Protein AF-A0A1F4UKZ5-F1 (afdb_monomer_lite)

Secondary structure (DSSP, 8-state):
-HHHHHHHHT--HHHHHHHSTT-----HHHHHHHHHHHHHHHGGG---HHHHHT-GGGTT---HHHHHHHHHHHHHHHHHHHTT-HHHHHHHHHHHHHHHHHHHHT-SSHHHHHHHHHHTTSS-HHHHHHHHHHHHHHGGGSHHHHHHHT----HHHHHHHHHHHHHHHHHHH-

Sequence (174 aa):
MTTHLIKVHGMSKRDYLMKYPGEKVESDSFIKKQSMRMKKQYSRTDFNYRSIAGSRTFDFIENKDLRILLQRDYKSAKICLKSTLWKPAIILYGSIIEAILREKTQTKDFISAIEKAYKNRLISETEYHKIYLIKDFRNLVHIHKELQENIEINDSWAKTLYDICESIIRKFRG

Radius of gyration: 23.67 Å; chains: 1; bounding box: 36×33×73 Å

Foldseek 3Di:
DLVVCCVVVVDDPVRSCVVPPPDDDDDPVNVVVVVVVVVVVVVVPPVVLVVLLPDLLPVLQPDPVLSSVLSVLLVVLVVCLVVFVQLSNLLSLLVSVQSLLCSVQVDDDSLVSLVSCVVVVVDDPVLSVLNVVSVLSNVVVDVVSCVVVVDDRGSVSSVSSVVSSSVSSVSSSD

Structure (mmCIF, N/CA/C/O backbone):
data_AF-A0A1F4UKZ5-F1
#
_entry.id   AF-A0A1F4UKZ5-F1
#
loop_
_atom_site.group_PDB
_atom_site.id
_atom_site.type_symbol
_atom_site.label_atom_id
_atom_site.label_alt_id
_atom_site.label_comp_id
_atom_site.label_asym_id
_atom_site.label_entity_id
_atom_site.label_seq_id
_atom_site.pdbx_PDB_ins_code
_atom_site.Cartn_x
_atom_site.Cartn_y
_atom_site.Cartn_z
_atom_site.occupancy
_atom_site.B_iso_or_equiv
_atom_site.auth_seq_id
_atom_site.auth_comp_id
_atom_site.auth_asym_id
_atom_site.auth_atom_id
_atom_site.pdbx_PDB_model_num
ATOM 1 N N . MET A 1 1 ? 5.127 8.522 -37.325 1.00 48.31 1 MET A N 1
ATOM 2 C CA . MET A 1 1 ? 4.737 9.930 -37.597 1.00 48.31 1 MET A CA 1
ATOM 3 C C . MET A 1 1 ? 4.321 10.174 -39.053 1.00 48.31 1 MET A C 1
ATOM 5 O O . MET A 1 1 ? 3.626 11.143 -39.321 1.00 48.31 1 MET A O 1
ATOM 9 N N . THR A 1 2 ? 4.645 9.265 -39.975 1.00 50.75 2 THR A N 1
ATOM 10 C CA . THR A 1 2 ? 4.418 9.349 -41.431 1.00 50.75 2 THR A CA 1
ATOM 11 C C . THR A 1 2 ? 2.935 9.378 -41.850 1.00 50.75 2 THR A C 1
ATOM 13 O O . THR A 1 2 ? 2.549 10.111 -42.753 1.00 50.75 2 THR A O 1
ATOM 16 N N . THR A 1 3 ? 2.062 8.637 -41.160 1.00 52.44 3 THR A N 1
ATOM 17 C CA . THR A 1 3 ? 0.616 8.553 -41.459 1.00 52.44 3 THR A CA 1
ATOM 18 C C . THR A 1 3 ? -0.187 9.780 -41.017 1.00 52.44 3 THR A C 1
ATOM 20 O O . THR A 1 3 ? -1.235 10.060 -41.597 1.00 52.44 3 THR A O 1
ATOM 23 N N . HIS A 1 4 ? 0.302 10.539 -40.029 1.00 51.41 4 HIS A N 1
ATOM 24 C CA . HIS A 1 4 ? -0.334 11.795 -39.617 1.00 51.41 4 HIS A CA 1
ATOM 25 C C . HIS A 1 4 ? -0.147 12.893 -40.673 1.00 51.41 4 HIS A C 1
ATOM 27 O O . HIS A 1 4 ? -1.082 13.644 -40.921 1.00 51.41 4 HIS A O 1
ATOM 33 N N . LEU A 1 5 ? 1.000 12.939 -41.358 1.00 51.66 5 LEU A N 1
ATOM 34 C CA . LEU A 1 5 ? 1.294 13.959 -42.372 1.00 51.66 5 LEU A CA 1
ATOM 35 C C . LEU A 1 5 ? 0.450 13.793 -43.647 1.00 51.66 5 LEU A C 1
ATOM 37 O O . LEU A 1 5 ? -0.024 14.783 -44.195 1.00 51.66 5 LEU A O 1
ATOM 41 N N . ILE A 1 6 ? 0.190 12.553 -44.075 1.00 56.53 6 ILE A N 1
ATOM 42 C CA . ILE A 1 6 ? -0.680 12.245 -45.227 1.00 56.53 6 ILE A CA 1
ATOM 43 C C . ILE A 1 6 ? -2.133 12.661 -44.941 1.00 56.53 6 ILE A C 1
ATOM 45 O O . ILE A 1 6 ? -2.776 13.286 -45.780 1.00 56.53 6 ILE A O 1
ATOM 49 N N . LYS A 1 7 ? -2.642 12.370 -43.734 1.00 57.59 7 LYS A N 1
ATOM 50 C CA . LYS A 1 7 ? -4.008 12.741 -43.326 1.00 57.59 7 LYS A CA 1
ATOM 51 C C . LYS A 1 7 ? -4.190 14.239 -43.075 1.00 57.59 7 LYS A C 1
ATOM 53 O O . LYS A 1 7 ? -5.238 14.767 -43.419 1.00 57.59 7 LYS A O 1
ATOM 58 N N . VAL A 1 8 ? -3.207 14.908 -42.468 1.00 56.44 8 VAL A N 1
ATOM 59 C CA . VAL A 1 8 ? -3.299 16.335 -42.105 1.00 56.44 8 VAL A CA 1
ATOM 60 C C . VAL A 1 8 ? -3.111 17.246 -43.320 1.00 56.44 8 VAL A C 1
ATOM 62 O O . VAL A 1 8 ? -3.756 18.284 -43.399 1.00 56.44 8 VAL A O 1
ATOM 65 N N . HIS A 1 9 ? -2.274 16.858 -44.287 1.00 59.47 9 HIS A N 1
ATOM 66 C CA . HIS A 1 9 ? -1.996 17.682 -45.467 1.00 59.47 9 HIS A CA 1
ATOM 67 C C . HIS A 1 9 ? -2.743 17.253 -46.737 1.00 59.47 9 HIS A C 1
ATOM 69 O O . HIS A 1 9 ? -2.510 17.841 -47.789 1.00 59.47 9 HIS A O 1
ATOM 75 N N . GLY A 1 10 ? -3.598 16.223 -46.675 1.00 68.19 10 GLY A N 1
ATOM 76 C CA . GLY A 1 10 ? -4.374 15.749 -47.830 1.00 68.19 10 GLY A CA 1
ATOM 77 C C . GLY A 1 10 ? -3.526 15.298 -49.028 1.00 68.19 10 GLY A C 1
ATOM 78 O O . GLY A 1 10 ? -4.025 15.256 -50.148 1.00 68.19 10 GLY A O 1
ATOM 79 N N . MET A 1 11 ? -2.242 14.994 -48.820 1.00 69.62 11 MET A N 1
ATOM 80 C CA . MET A 1 11 ? -1.322 14.600 -49.890 1.00 69.62 11 MET A CA 1
ATOM 81 C C . MET A 1 11 ? -1.506 13.125 -50.244 1.00 69.62 11 MET A C 1
ATOM 83 O O . MET A 1 11 ? -1.698 12.290 -49.358 1.00 69.62 11 MET A O 1
ATOM 87 N N . SER A 1 12 ? -1.392 12.768 -51.527 1.00 69.94 12 SER A N 1
ATOM 88 C CA . SER A 1 12 ? -1.382 11.356 -51.909 1.00 69.94 12 SER A CA 1
ATOM 89 C C . SER A 1 12 ? -0.085 10.681 -51.446 1.00 69.94 12 SER A C 1
ATOM 91 O O . SER A 1 12 ? 0.956 11.316 -51.260 1.00 69.94 12 SER A O 1
ATOM 93 N N . LYS A 1 13 ? -0.115 9.351 -51.293 1.00 66.88 13 LYS A N 1
ATOM 94 C CA . LYS A 1 13 ? 1.075 8.558 -50.936 1.00 66.88 13 LYS A CA 1
ATOM 95 C C . LYS A 1 13 ? 2.242 8.788 -51.908 1.00 66.88 13 LYS A C 1
ATOM 97 O O . LYS A 1 13 ? 3.396 8.731 -51.492 1.00 66.88 13 LYS A O 1
ATOM 102 N N . ARG A 1 14 ? 1.940 9.046 -53.185 1.00 71.69 14 ARG A N 1
ATOM 103 C CA . ARG A 1 14 ? 2.935 9.322 -54.227 1.00 71.69 14 ARG A CA 1
ATOM 104 C C . ARG A 1 14 ? 3.585 10.690 -54.021 1.00 71.69 14 ARG A C 1
ATOM 106 O O . ARG A 1 14 ? 4.808 10.772 -54.043 1.00 71.69 14 ARG A O 1
ATOM 113 N N . ASP A 1 15 ? 2.785 11.716 -53.745 1.00 73.19 15 ASP A N 1
ATOM 114 C CA . ASP A 1 15 ? 3.270 13.089 -53.534 1.00 73.19 15 ASP A CA 1
ATOM 115 C C . ASP A 1 15 ? 4.124 13.188 -52.266 1.00 73.19 15 ASP A C 1
ATOM 117 O O . ASP A 1 15 ? 5.166 13.841 -52.253 1.00 73.19 15 ASP A O 1
ATOM 121 N N . TYR A 1 16 ? 3.735 12.458 -51.216 1.00 71.25 16 TYR A N 1
ATOM 122 C CA . TYR A 1 16 ? 4.514 12.364 -49.984 1.00 71.25 16 TYR A CA 1
ATOM 123 C C . TYR A 1 16 ? 5.898 11.738 -50.219 1.00 71.25 16 TYR A C 1
ATOM 125 O O . TYR A 1 16 ? 6.902 12.267 -49.750 1.00 71.25 16 TYR A O 1
ATOM 133 N N . LEU A 1 17 ? 5.962 10.631 -50.967 1.00 72.38 17 LEU A N 1
ATOM 134 C CA . LEU A 1 17 ? 7.218 9.938 -51.270 1.00 72.38 17 LEU A CA 1
ATOM 135 C C . LEU A 1 17 ? 8.129 10.738 -52.211 1.00 72.38 17 LEU A C 1
ATOM 137 O O . LEU A 1 17 ? 9.345 10.610 -52.112 1.00 72.38 17 LEU A O 1
ATOM 141 N N . MET A 1 18 ? 7.565 11.573 -53.094 1.00 77.75 18 MET A N 1
ATOM 142 C CA . MET A 1 18 ? 8.360 12.524 -53.881 1.00 77.75 18 MET A CA 1
ATOM 143 C C . MET A 1 18 ? 8.951 13.629 -53.007 1.00 77.75 18 MET A C 1
ATOM 145 O O . MET A 1 18 ? 10.099 14.016 -53.201 1.00 77.75 18 MET A O 1
ATOM 149 N N . LYS A 1 19 ? 8.173 14.135 -52.044 1.00 76.94 19 LYS A N 1
ATOM 150 C CA . LYS A 1 19 ? 8.606 15.209 -51.146 1.00 76.94 19 LYS A CA 1
ATOM 151 C C . LYS A 1 19 ? 9.629 14.735 -50.107 1.00 76.94 19 LYS A C 1
ATOM 153 O O . LYS A 1 19 ? 10.478 15.520 -49.696 1.00 76.94 19 LYS A O 1
ATOM 158 N N . TYR A 1 20 ? 9.562 13.465 -49.707 1.00 72.25 20 TYR A N 1
ATOM 159 C CA . TYR A 1 20 ? 10.447 12.854 -48.711 1.00 72.25 20 TYR A CA 1
ATOM 160 C C . TYR A 1 20 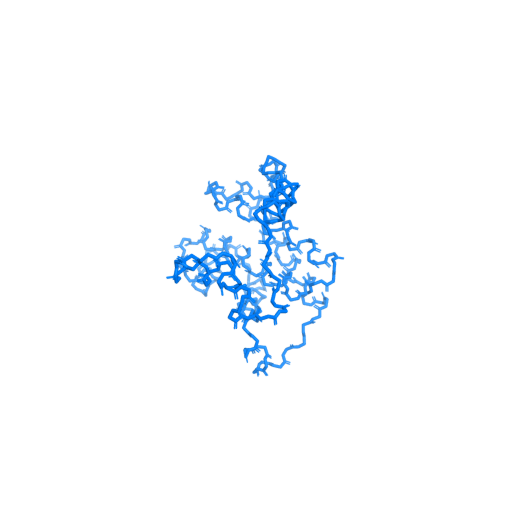? 10.983 11.495 -49.205 1.00 72.25 20 TYR A C 1
ATOM 162 O O . TYR A 1 20 ? 10.528 10.437 -48.754 1.00 72.25 20 TYR A O 1
ATOM 170 N N . PRO A 1 21 ? 11.935 11.492 -50.155 1.00 66.62 21 PRO A N 1
ATOM 171 C CA . PRO A 1 21 ? 12.490 10.262 -50.708 1.00 66.62 21 PRO A CA 1
ATOM 172 C C . PRO A 1 21 ? 13.271 9.478 -49.639 1.00 66.62 21 PRO A C 1
ATOM 174 O O . PRO A 1 21 ? 14.136 10.022 -48.960 1.00 66.62 21 PRO A O 1
ATOM 177 N N . GLY A 1 22 ? 12.959 8.187 -49.487 1.00 65.12 22 GLY A N 1
ATOM 178 C CA . GLY A 1 22 ? 13.567 7.289 -48.489 1.00 65.12 22 GLY A CA 1
ATOM 179 C C . GLY A 1 22 ? 12.725 7.060 -47.226 1.00 65.12 22 GLY A C 1
ATOM 180 O O . GLY A 1 22 ? 12.974 6.101 -46.493 1.00 65.12 22 GLY A O 1
ATOM 181 N N . GLU A 1 23 ? 11.684 7.867 -47.000 1.00 64.00 23 GLU A N 1
ATOM 182 C CA . GLU A 1 23 ? 10.747 7.676 -45.890 1.00 64.00 23 GLU A CA 1
ATOM 183 C C . GLU A 1 23 ? 9.838 6.457 -46.113 1.00 64.00 23 GLU A C 1
ATOM 185 O O . GLU A 1 23 ? 9.199 6.290 -47.157 1.00 64.00 23 GLU A O 1
ATOM 190 N N . LYS A 1 24 ? 9.738 5.587 -45.102 1.00 62.00 24 LYS A N 1
ATOM 191 C CA . LYS A 1 24 ? 8.878 4.397 -45.163 1.00 62.00 24 LYS A CA 1
ATOM 192 C C . LYS A 1 24 ? 7.440 4.786 -44.825 1.00 62.00 24 LYS A C 1
ATOM 194 O O . LYS A 1 24 ? 7.104 5.040 -43.670 1.00 62.00 24 LYS A O 1
ATOM 199 N N . VAL A 1 25 ? 6.560 4.777 -45.824 1.00 65.50 25 VAL A N 1
ATOM 200 C CA . VAL A 1 25 ? 5.110 4.855 -45.591 1.00 65.50 25 VAL A CA 1
ATOM 201 C C . VAL A 1 25 ? 4.617 3.471 -45.177 1.00 65.50 25 VAL A C 1
ATOM 203 O O . VAL A 1 25 ? 4.494 2.574 -46.017 1.00 65.50 25 VAL A O 1
ATOM 206 N N . GLU A 1 26 ? 4.348 3.292 -43.883 1.00 65.56 26 GLU A N 1
ATOM 207 C CA . GLU A 1 26 ? 3.736 2.061 -43.377 1.00 65.56 26 GLU A CA 1
ATOM 208 C C . GLU A 1 26 ? 2.401 1.808 -44.089 1.00 65.56 26 GLU A C 1
ATOM 210 O O . GLU A 1 26 ? 1.568 2.705 -44.224 1.00 65.56 26 GLU A O 1
ATOM 215 N N . SER A 1 27 ? 2.203 0.590 -44.596 1.00 66.50 27 SER A N 1
ATOM 216 C CA . SER A 1 27 ? 0.954 0.223 -45.258 1.00 66.50 27 SER A CA 1
ATOM 217 C C . SER A 1 27 ? -0.173 0.055 -44.240 1.00 66.50 27 SER A C 1
ATOM 219 O O . SER A 1 27 ? 0.044 -0.437 -43.130 1.00 66.50 27 SER A O 1
ATOM 221 N N . ASP A 1 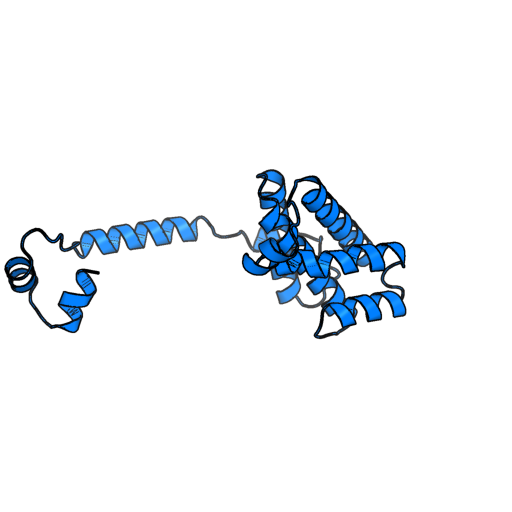28 ? -1.410 0.345 -44.648 1.00 66.75 28 ASP A N 1
ATOM 222 C CA . ASP A 1 28 ? -2.601 0.094 -43.822 1.00 66.75 28 ASP A CA 1
ATOM 223 C C . ASP A 1 28 ? -2.684 -1.373 -43.366 1.00 66.75 28 ASP A C 1
ATOM 225 O O . ASP A 1 28 ? -3.133 -1.677 -42.259 1.00 66.75 28 ASP A O 1
ATOM 229 N N . SER A 1 29 ? -2.169 -2.298 -44.185 1.00 68.88 29 SER A N 1
ATOM 230 C CA . SER A 1 29 ? -2.045 -3.716 -43.844 1.00 68.88 29 SER A CA 1
ATOM 231 C C . SER A 1 29 ? -1.077 -3.977 -42.681 1.00 68.88 29 SER A C 1
ATOM 233 O O . SER A 1 29 ? -1.366 -4.822 -41.830 1.00 68.88 29 SER A O 1
ATOM 235 N N . PHE A 1 30 ? 0.037 -3.244 -42.594 1.00 69.38 30 PHE A N 1
ATOM 236 C CA . PHE A 1 30 ? 1.005 -3.353 -41.502 1.00 69.38 30 PHE A CA 1
ATOM 237 C C . PHE A 1 30 ? 0.439 -2.784 -40.199 1.00 69.38 30 PHE A C 1
ATOM 239 O O . PHE A 1 30 ? 0.492 -3.453 -39.165 1.00 69.38 30 PHE A O 1
ATOM 246 N N . ILE A 1 31 ? -0.202 -1.615 -40.268 1.00 69.19 31 ILE A N 1
ATOM 247 C CA . ILE A 1 31 ? -0.868 -0.974 -39.125 1.00 69.19 31 ILE A CA 1
ATOM 248 C C . ILE A 1 31 ? -1.976 -1.883 -38.577 1.00 69.19 31 ILE A C 1
ATOM 250 O O . ILE A 1 31 ? -2.061 -2.119 -37.370 1.00 69.19 31 ILE A O 1
ATOM 254 N N . LYS A 1 32 ? -2.792 -2.475 -39.459 1.00 78.69 32 LYS A N 1
ATOM 255 C CA . LYS A 1 32 ? -3.846 -3.421 -39.064 1.00 78.69 32 LYS A CA 1
ATOM 256 C C . LYS A 1 32 ? -3.262 -4.681 -38.415 1.00 78.69 32 LYS A C 1
ATOM 258 O O . LYS A 1 32 ? -3.795 -5.150 -37.411 1.00 78.69 32 LYS A O 1
ATOM 263 N N . LYS A 1 33 ? -2.139 -5.202 -38.925 1.00 82.19 33 LYS A N 1
ATOM 264 C CA . LYS A 1 33 ? -1.432 -6.361 -38.349 1.00 82.19 33 LYS A CA 1
ATOM 265 C C . LYS A 1 33 ? -0.845 -6.053 -36.965 1.00 82.19 33 LYS A C 1
ATOM 267 O O . LYS A 1 33 ? -1.010 -6.860 -36.051 1.00 82.19 33 LYS A O 1
ATOM 272 N N . GLN A 1 34 ? -0.221 -4.888 -36.793 1.00 79.06 34 GLN A N 1
ATOM 273 C CA . GLN A 1 34 ? 0.265 -4.375 -35.505 1.00 79.06 34 GLN A CA 1
ATOM 274 C C . GLN A 1 34 ? -0.881 -4.215 -34.496 1.00 79.06 34 GLN A C 1
ATOM 276 O O . GLN A 1 34 ? -0.811 -4.755 -33.394 1.00 79.06 34 GLN A O 1
ATOM 281 N N . SER A 1 35 ? -1.978 -3.567 -34.899 1.00 78.69 35 SER A N 1
ATOM 282 C CA . SER A 1 35 ? -3.167 -3.371 -34.061 1.00 78.69 35 SER A CA 1
ATOM 283 C C . SER A 1 35 ? -3.782 -4.699 -33.608 1.00 78.69 35 SER A C 1
ATOM 285 O O . SER A 1 35 ? -4.079 -4.873 -32.427 1.00 78.69 35 SER A O 1
ATOM 287 N N . MET A 1 36 ? -3.918 -5.675 -34.512 1.00 83.31 36 MET A N 1
ATOM 288 C CA . MET A 1 36 ? -4.421 -7.007 -34.158 1.00 83.31 36 MET A CA 1
ATOM 289 C C . MET A 1 36 ? -3.478 -7.754 -33.210 1.00 83.31 36 MET A C 1
ATOM 291 O O . MET A 1 36 ? -3.944 -8.415 -32.282 1.00 83.31 36 MET A O 1
ATOM 295 N N . ARG A 1 37 ? -2.158 -7.629 -33.397 1.00 79.12 37 ARG A N 1
ATOM 296 C CA . ARG A 1 37 ? -1.158 -8.229 -32.503 1.00 79.12 37 ARG A CA 1
ATOM 297 C C . ARG A 1 37 ? -1.229 -7.625 -31.100 1.00 79.12 37 ARG A C 1
ATOM 299 O O . ARG A 1 37 ? -1.264 -8.381 -30.134 1.00 79.12 37 ARG A O 1
ATOM 306 N N . MET A 1 38 ? -1.330 -6.300 -31.006 1.00 69.94 38 MET A N 1
ATOM 307 C CA . MET A 1 38 ? -1.532 -5.572 -29.751 1.00 69.94 38 MET A CA 1
ATOM 308 C C . MET A 1 38 ? -2.830 -6.013 -29.069 1.00 69.94 38 MET A C 1
ATOM 310 O O . MET A 1 38 ? -2.790 -6.454 -27.926 1.00 69.94 38 MET A O 1
ATOM 314 N N . LYS A 1 39 ? -3.970 -6.014 -29.779 1.00 74.62 39 LYS A N 1
ATOM 315 C CA . LYS A 1 39 ? -5.256 -6.491 -29.236 1.00 74.62 39 LYS A CA 1
ATOM 316 C C . LYS A 1 39 ? -5.167 -7.917 -28.692 1.00 74.62 39 LYS A C 1
ATOM 318 O O . LYS A 1 39 ? -5.644 -8.162 -27.594 1.00 74.62 39 LYS A O 1
ATOM 323 N N . LYS A 1 40 ? -4.512 -8.830 -29.417 1.00 75.00 40 LYS A N 1
ATOM 324 C CA . LYS A 1 40 ? -4.302 -10.223 -28.986 1.00 75.00 40 LYS A CA 1
ATOM 325 C C . LYS A 1 40 ? -3.390 -10.337 -27.759 1.00 75.00 40 LYS A C 1
ATOM 327 O O . LYS A 1 40 ? -3.536 -11.264 -26.967 1.00 75.00 40 LYS A O 1
ATOM 332 N N . GLN A 1 41 ? -2.419 -9.439 -27.617 1.00 64.69 41 GLN A N 1
ATOM 333 C CA . GLN A 1 41 ? -1.535 -9.391 -26.454 1.00 64.69 41 GLN A CA 1
ATOM 334 C C . GLN A 1 41 ? -2.275 -8.850 -25.226 1.00 64.69 41 GLN A C 1
ATOM 336 O O . GLN A 1 41 ? -2.203 -9.472 -24.170 1.00 64.69 41 GLN A O 1
ATOM 341 N N . TYR A 1 42 ? -3.058 -7.779 -25.382 1.00 57.72 42 TYR A N 1
ATOM 342 C CA . TYR A 1 42 ? -3.861 -7.214 -24.296 1.00 57.72 42 TYR A CA 1
ATOM 343 C C . TYR A 1 42 ? -5.024 -8.119 -23.877 1.00 57.72 42 TYR A C 1
ATOM 345 O O . TYR A 1 42 ? -5.259 -8.255 -22.681 1.00 57.72 42 TYR A O 1
ATOM 353 N N . SER A 1 43 ? -5.675 -8.815 -24.816 1.00 58.81 43 SER A N 1
ATOM 354 C CA . SER A 1 43 ? -6.715 -9.809 -24.505 1.00 58.81 43 SER A CA 1
ATOM 355 C C . SER A 1 43 ? -6.166 -11.062 -23.813 1.00 58.81 43 SER A C 1
ATOM 357 O O . SER A 1 43 ? -6.909 -11.815 -23.202 1.00 58.81 43 SER A O 1
ATOM 359 N N . ARG A 1 44 ? -4.859 -11.343 -23.919 1.00 54.38 44 ARG A N 1
ATOM 360 C CA . ARG A 1 44 ? -4.210 -12.426 -23.154 1.00 54.38 44 ARG A CA 1
ATOM 361 C C . ARG A 1 44 ? -3.942 -12.030 -21.705 1.00 54.38 44 ARG A C 1
ATOM 363 O O . ARG A 1 44 ? -3.926 -12.893 -20.836 1.00 54.38 44 ARG A O 1
ATOM 370 N N . THR A 1 45 ? -3.771 -10.737 -21.448 1.00 50.47 45 THR A N 1
ATOM 371 C CA . THR A 1 45 ? -3.805 -10.119 -20.115 1.00 50.47 45 THR A CA 1
ATOM 372 C C . THR A 1 45 ? -5.233 -9.785 -19.687 1.00 50.47 45 THR A C 1
ATOM 374 O O . THR A 1 45 ? -5.465 -8.766 -19.039 1.00 50.47 45 THR A O 1
ATOM 377 N N . ASP A 1 46 ? -6.195 -10.658 -19.989 1.00 50.62 46 ASP A N 1
ATOM 378 C CA . ASP A 1 46 ? -7.413 -10.721 -19.193 1.00 50.62 46 ASP A CA 1
ATOM 379 C C . ASP A 1 46 ? -6.969 -11.134 -17.787 1.00 50.62 46 ASP A C 1
ATOM 381 O O . ASP A 1 46 ? -6.838 -12.317 -17.457 1.00 50.62 46 ASP A O 1
ATOM 385 N N . PHE A 1 47 ? -6.646 -10.138 -16.952 1.00 53.44 47 PHE A N 1
ATOM 386 C CA . PHE A 1 47 ? -6.595 -10.327 -15.513 1.00 53.44 47 PHE A CA 1
ATOM 387 C C . PHE A 1 47 ? -7.893 -11.040 -15.189 1.00 53.44 47 PHE A C 1
ATOM 389 O O . PHE A 1 47 ? -8.969 -10.507 -15.434 1.00 53.44 47 PHE A O 1
ATOM 396 N N . ASN A 1 48 ? -7.801 -12.291 -14.745 1.00 55.16 48 ASN A N 1
ATOM 397 C CA . ASN A 1 48 ? -8.987 -13.074 -14.471 1.00 55.16 48 ASN A CA 1
ATOM 398 C C . ASN A 1 48 ? -9.646 -12.459 -13.228 1.00 55.16 48 ASN A C 1
ATOM 400 O O . ASN A 1 48 ? -9.380 -12.879 -12.102 1.00 55.16 48 ASN A O 1
ATOM 404 N N . TYR A 1 49 ? -10.454 -11.415 -13.436 1.00 53.66 49 TYR A N 1
ATOM 405 C CA . TYR A 1 49 ? -11.149 -10.663 -12.400 1.00 53.66 49 TYR A CA 1
ATOM 406 C C . TYR A 1 49 ? -12.036 -11.591 -11.574 1.00 53.66 49 TYR A C 1
ATOM 408 O O . TYR A 1 49 ? -12.220 -11.336 -10.395 1.00 53.66 49 TYR A O 1
ATOM 416 N N . ARG A 1 50 ? -12.484 -12.728 -12.134 1.00 46.91 50 ARG A N 1
ATOM 417 C CA . ARG A 1 50 ? -13.178 -13.786 -11.382 1.00 46.91 50 ARG A CA 1
ATOM 418 C C . ARG A 1 50 ? -12.257 -14.489 -10.377 1.00 46.91 50 ARG A C 1
ATOM 420 O O . ARG A 1 50 ? -12.665 -14.705 -9.245 1.00 46.91 50 ARG A O 1
ATOM 427 N N . SER A 1 51 ? -11.008 -14.793 -10.746 1.00 53.12 51 SER A N 1
ATOM 428 C CA . SER A 1 51 ? -10.014 -15.357 -9.808 1.00 53.12 51 SER A CA 1
ATOM 429 C C . SER A 1 51 ? -9.561 -14.355 -8.737 1.00 53.12 51 SER A C 1
ATOM 431 O O . SER A 1 51 ? -9.257 -14.746 -7.616 1.00 53.12 51 SER A O 1
ATOM 433 N N . ILE A 1 52 ? -9.536 -13.062 -9.081 1.00 54.00 52 ILE A N 1
ATOM 434 C CA . ILE A 1 52 ? -9.210 -11.957 -8.169 1.00 54.00 52 ILE A CA 1
ATOM 435 C C . ILE A 1 52 ? -10.369 -11.752 -7.185 1.00 54.00 52 ILE A C 1
ATOM 437 O O . ILE A 1 52 ? -10.143 -11.797 -5.981 1.00 54.00 52 ILE A O 1
ATOM 441 N N . ALA A 1 53 ? -11.606 -11.679 -7.686 1.00 49.38 53 ALA A N 1
ATOM 442 C CA . ALA A 1 53 ? -12.831 -11.538 -6.897 1.00 49.38 53 ALA A CA 1
ATOM 443 C C . ALA A 1 53 ? -13.102 -12.724 -5.955 1.00 49.38 53 ALA A C 1
ATOM 445 O O . ALA A 1 53 ? -13.746 -12.541 -4.928 1.00 49.38 53 ALA A O 1
ATOM 446 N N . GLY A 1 54 ? -12.594 -13.922 -6.269 1.00 50.03 54 GLY A N 1
ATOM 447 C CA . GLY A 1 54 ? -12.697 -15.105 -5.404 1.00 50.03 54 GLY A CA 1
ATOM 448 C C . GLY A 1 54 ? -11.766 -15.093 -4.183 1.00 50.03 54 GLY A C 1
ATOM 449 O O . GLY A 1 54 ? -11.874 -15.962 -3.317 1.00 50.03 54 GLY A O 1
ATOM 450 N N . SER A 1 55 ? -10.841 -14.134 -4.098 1.00 66.44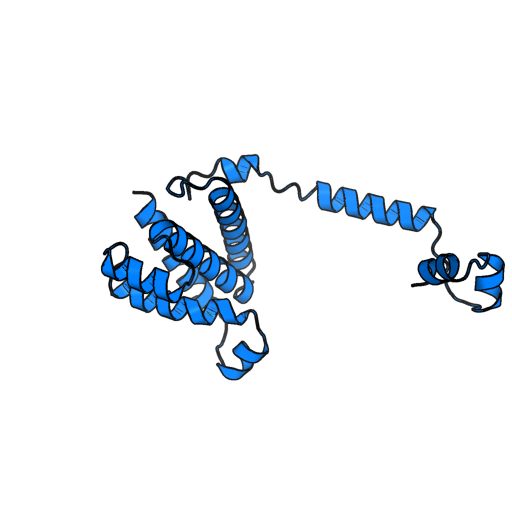 55 SER A N 1
ATOM 451 C CA . SER A 1 55 ? -9.936 -13.993 -2.961 1.00 66.44 55 SER A CA 1
ATOM 452 C C . SER A 1 55 ? -10.652 -13.392 -1.748 1.00 66.44 55 SER A C 1
ATOM 454 O O . SER A 1 55 ? -10.971 -12.203 -1.734 1.00 66.44 55 SER A O 1
ATOM 456 N N . ARG A 1 56 ? -10.794 -14.180 -0.675 1.00 76.69 56 ARG A N 1
ATOM 457 C CA . ARG A 1 56 ? -11.322 -13.718 0.625 1.00 76.69 56 ARG A CA 1
ATOM 458 C C . ARG A 1 56 ? -10.375 -12.786 1.399 1.00 76.69 56 ARG A C 1
ATOM 460 O O . ARG A 1 56 ? -10.598 -12.501 2.572 1.00 76.69 56 ARG A O 1
ATOM 467 N N . THR A 1 57 ? -9.273 -12.339 0.787 1.00 86.19 57 THR A N 1
ATOM 468 C CA . THR A 1 57 ? -8.254 -11.510 1.453 1.00 86.19 57 THR A CA 1
ATOM 469 C C . THR A 1 57 ? -8.813 -10.172 1.935 1.00 86.19 57 THR A C 1
ATOM 471 O O . THR A 1 57 ? -8.413 -9.715 2.997 1.00 86.19 57 THR A O 1
ATOM 474 N N . PHE A 1 58 ? -9.750 -9.570 1.198 1.00 93.19 58 PHE A N 1
ATOM 475 C 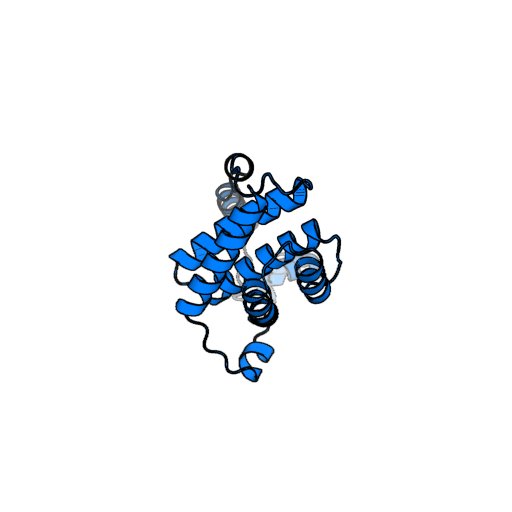CA . PHE A 1 58 ? -10.279 -8.229 1.480 1.00 93.19 58 PHE A CA 1
ATOM 476 C C . PHE A 1 58 ? -11.796 -8.224 1.722 1.00 93.19 58 PHE A C 1
ATOM 478 O O . PHE A 1 58 ? -12.462 -7.224 1.470 1.00 93.19 58 PHE A O 1
ATOM 485 N N . ASP A 1 59 ? -12.371 -9.329 2.207 1.00 91.44 59 ASP A N 1
ATOM 486 C CA . ASP A 1 59 ? -13.825 -9.427 2.429 1.00 91.44 59 ASP A CA 1
ATOM 487 C C . ASP A 1 59 ? -14.352 -8.448 3.486 1.00 91.44 59 ASP A C 1
ATOM 489 O O . ASP A 1 59 ? -15.520 -8.068 3.441 1.00 91.44 59 ASP A O 1
ATOM 493 N N . PHE A 1 60 ? -13.474 -7.975 4.373 1.00 93.62 60 PHE A N 1
ATOM 494 C CA . PHE A 1 60 ? -13.766 -6.945 5.369 1.00 93.62 60 PHE A CA 1
ATOM 495 C C . PHE A 1 60 ? -13.937 -5.530 4.783 1.00 93.62 60 PHE A C 1
ATOM 497 O O . PHE A 1 60 ? -14.230 -4.598 5.535 1.00 93.62 60 PHE A O 1
ATOM 504 N N . ILE A 1 61 ? -13.696 -5.336 3.481 1.00 94.69 61 ILE A N 1
ATOM 505 C CA . ILE A 1 61 ? -13.906 -4.070 2.767 1.00 94.69 61 ILE A CA 1
ATOM 506 C C . ILE A 1 61 ? -15.294 -4.096 2.131 1.00 94.69 61 ILE A C 1
ATOM 508 O O . ILE A 1 61 ? -15.534 -4.878 1.210 1.00 94.69 61 ILE A O 1
ATOM 512 N N . GLU A 1 62 ? -16.208 -3.253 2.603 1.00 92.06 62 GLU A N 1
ATOM 513 C CA . GLU A 1 62 ? -17.607 -3.231 2.153 1.00 92.06 62 GLU A CA 1
ATOM 514 C C . GLU A 1 62 ? -17.739 -2.735 0.710 1.00 92.06 62 GLU A C 1
ATOM 516 O O . GLU A 1 62 ? -18.480 -3.318 -0.087 1.00 92.06 62 GLU A O 1
ATOM 521 N N . ASN A 1 63 ? -16.963 -1.711 0.345 1.00 93.44 63 ASN A N 1
ATOM 522 C CA . ASN A 1 63 ? -16.936 -1.183 -1.008 1.00 93.44 63 ASN A CA 1
ATOM 523 C C . ASN A 1 63 ? -16.359 -2.212 -2.002 1.00 93.44 63 ASN A C 1
ATOM 525 O O . ASN A 1 63 ? -15.161 -2.510 -2.016 1.00 93.44 63 ASN A O 1
ATOM 529 N N . LYS A 1 64 ? -17.227 -2.746 -2.869 1.00 91.12 64 LYS A N 1
ATOM 530 C CA . LYS A 1 64 ? -16.880 -3.782 -3.855 1.00 91.12 64 LYS A CA 1
ATOM 531 C C . LYS A 1 64 ? -15.839 -3.313 -4.872 1.00 91.12 64 LYS A C 1
ATOM 533 O O . LYS A 1 64 ? -14.937 -4.082 -5.199 1.00 91.12 64 LYS A O 1
ATOM 538 N N . ASP A 1 65 ? -15.932 -2.071 -5.339 1.00 90.94 65 ASP A N 1
ATOM 539 C CA . ASP A 1 65 ? -14.996 -1.528 -6.327 1.00 90.94 65 ASP A CA 1
ATOM 540 C C . ASP A 1 65 ? -13.607 -1.361 -5.710 1.00 90.94 65 ASP A C 1
ATOM 542 O O . ASP A 1 65 ? -12.604 -1.790 -6.287 1.00 90.94 65 ASP A O 1
ATOM 546 N N . LEU A 1 66 ? -13.550 -0.836 -4.480 1.00 93.94 66 LEU A N 1
ATOM 547 C CA . LEU A 1 66 ? -12.305 -0.744 -3.722 1.00 93.94 66 LEU A CA 1
ATOM 548 C C . LEU A 1 66 ? -11.694 -2.128 -3.483 1.00 93.94 66 LEU A C 1
ATOM 550 O O . LEU A 1 66 ? -10.493 -2.316 -3.673 1.00 93.94 66 LEU A O 1
ATOM 554 N N . ARG A 1 67 ? -12.515 -3.118 -3.118 1.00 93.44 67 ARG A N 1
ATOM 555 C CA . ARG A 1 67 ? -12.070 -4.500 -2.904 1.00 93.44 67 ARG A CA 1
ATOM 556 C C . ARG A 1 67 ? -11.378 -5.075 -4.142 1.00 93.44 67 ARG A C 1
ATOM 558 O O . ARG A 1 67 ? -10.308 -5.668 -4.015 1.00 93.44 67 ARG A O 1
ATOM 565 N N . ILE A 1 68 ? -11.947 -4.869 -5.332 1.00 90.50 68 ILE A N 1
ATOM 566 C CA . ILE A 1 68 ? -11.360 -5.332 -6.601 1.00 90.50 68 ILE A CA 1
ATOM 567 C C . ILE A 1 68 ? -9.996 -4.672 -6.842 1.00 90.50 68 ILE A C 1
ATOM 569 O O . ILE A 1 68 ? -9.036 -5.354 -7.218 1.00 90.50 68 ILE A O 1
ATOM 573 N N . LEU A 1 69 ? -9.891 -3.361 -6.604 1.00 93.44 69 LEU A N 1
ATOM 574 C CA . LEU A 1 69 ? -8.634 -2.622 -6.751 1.00 93.44 69 LEU A CA 1
ATOM 575 C C . LEU A 1 69 ? -7.568 -3.116 -5.766 1.00 93.44 69 LEU A C 1
ATOM 577 O O . LEU A 1 69 ? -6.445 -3.397 -6.182 1.00 93.44 69 LEU A O 1
ATOM 581 N N . LEU A 1 70 ? -7.931 -3.320 -4.497 1.00 95.12 70 LEU A N 1
ATOM 582 C CA . LEU A 1 70 ? -7.035 -3.859 -3.471 1.00 95.12 70 LEU A CA 1
ATOM 583 C C . LEU A 1 70 ? -6.523 -5.254 -3.840 1.00 95.12 70 LEU A C 1
ATOM 585 O O . LEU A 1 70 ? -5.323 -5.510 -3.771 1.00 95.12 70 LEU A O 1
ATOM 589 N N . GLN A 1 71 ? -7.403 -6.154 -4.290 1.00 93.56 71 GLN A N 1
ATOM 590 C CA . GLN A 1 71 ? -7.008 -7.501 -4.710 1.00 93.56 71 GLN A CA 1
ATOM 591 C C . GLN A 1 71 ? -6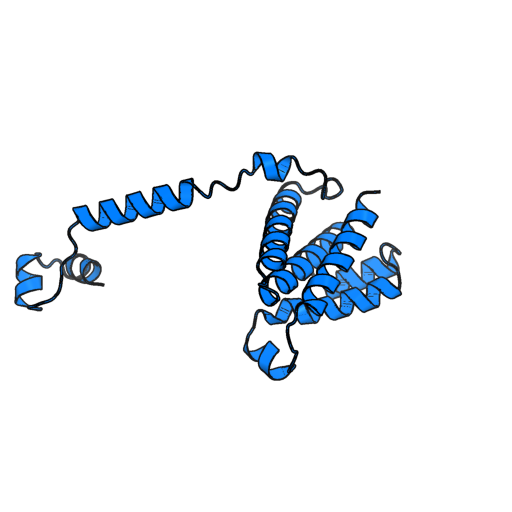.061 -7.471 -5.923 1.00 93.56 71 GLN A C 1
ATOM 593 O O . GLN A 1 71 ? -5.077 -8.219 -5.957 1.00 93.56 71 GLN A O 1
ATOM 598 N N . ARG A 1 72 ? -6.335 -6.606 -6.913 1.00 92.88 72 ARG A N 1
ATOM 599 C CA . ARG A 1 72 ? -5.465 -6.395 -8.082 1.00 92.88 72 ARG A CA 1
ATOM 600 C C . ARG A 1 72 ? -4.084 -5.913 -7.647 1.00 92.88 72 ARG A C 1
ATOM 602 O O . ARG A 1 72 ? -3.084 -6.522 -8.027 1.00 92.88 72 ARG A O 1
ATOM 609 N N . ASP A 1 73 ? -4.029 -4.849 -6.855 1.00 95.31 73 ASP A N 1
ATOM 610 C CA . ASP A 1 73 ? -2.773 -4.200 -6.476 1.00 95.31 73 ASP A CA 1
ATOM 611 C C . ASP A 1 73 ? -1.950 -5.077 -5.547 1.00 95.31 73 ASP A C 1
ATOM 613 O O . ASP A 1 73 ? -0.740 -5.183 -5.720 1.00 95.31 73 ASP A O 1
ATOM 617 N N . TYR A 1 74 ? -2.597 -5.808 -4.644 1.00 95.25 74 TYR A N 1
ATOM 618 C CA . TYR A 1 74 ? -1.935 -6.776 -3.780 1.00 95.25 74 TYR A CA 1
ATOM 619 C C . TYR A 1 74 ? -1.307 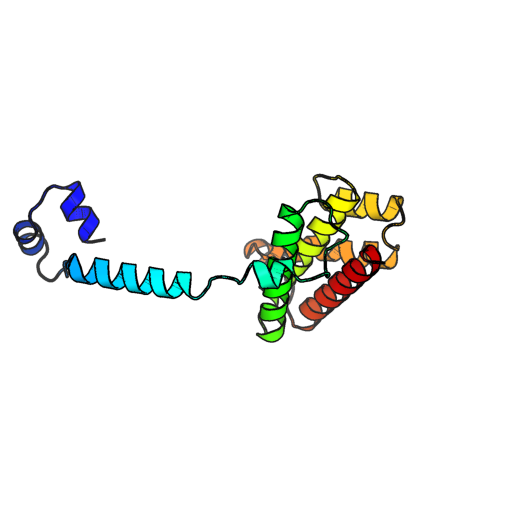-7.930 -4.572 1.00 95.25 74 TYR A C 1
ATOM 621 O O . TYR A 1 74 ? -0.168 -8.329 -4.313 1.00 95.25 74 TYR A O 1
ATOM 629 N N . LYS A 1 75 ? -2.003 -8.446 -5.596 1.00 94.25 75 LYS A N 1
ATOM 630 C CA . LYS A 1 75 ? -1.436 -9.455 -6.503 1.00 94.25 75 LYS A CA 1
ATOM 631 C C . LYS A 1 75 ? -0.231 -8.897 -7.266 1.00 94.25 75 LYS A C 1
ATOM 633 O O . LYS A 1 75 ? 0.792 -9.576 -7.352 1.00 94.25 75 LYS A O 1
ATOM 638 N N . SER A 1 76 ? -0.338 -7.677 -7.789 1.00 94.81 76 SER A N 1
ATOM 639 C CA . SER A 1 76 ? 0.759 -6.995 -8.483 1.00 94.81 76 SER A CA 1
ATOM 640 C C . SER A 1 76 ? 1.955 -6.761 -7.558 1.00 94.81 76 SER A C 1
ATOM 642 O O . SER A 1 76 ? 3.077 -7.088 -7.931 1.00 94.81 76 SER A O 1
ATOM 644 N N . ALA A 1 77 ? 1.723 -6.310 -6.324 1.00 95.56 77 ALA A N 1
ATOM 645 C CA . ALA A 1 77 ? 2.762 -6.088 -5.321 1.00 95.56 77 ALA A CA 1
ATOM 646 C C . ALA A 1 77 ? 3.523 -7.382 -4.999 1.00 95.56 77 ALA A C 1
ATOM 648 O O . ALA A 1 77 ? 4.753 -7.386 -4.955 1.00 95.56 77 ALA A O 1
ATOM 649 N N . LYS A 1 78 ? 2.811 -8.512 -4.876 1.00 94.62 78 LYS A N 1
ATOM 650 C CA . LYS A 1 78 ? 3.431 -9.835 -4.713 1.00 94.62 78 LYS A CA 1
ATOM 651 C C . LYS A 1 78 ? 4.288 -10.242 -5.906 1.00 94.62 78 LYS A C 1
ATOM 653 O O . LYS A 1 78 ? 5.346 -10.834 -5.710 1.00 94.62 78 LYS A O 1
ATOM 658 N N . ILE A 1 79 ? 3.846 -9.955 -7.131 1.00 95.88 79 ILE A N 1
ATOM 659 C CA . ILE A 1 79 ? 4.638 -10.227 -8.339 1.00 95.88 79 ILE A CA 1
ATOM 660 C C . ILE A 1 79 ? 5.900 -9.362 -8.341 1.00 95.88 79 ILE A C 1
ATOM 662 O O . ILE A 1 79 ? 6.985 -9.895 -8.567 1.00 95.88 79 ILE A O 1
ATOM 666 N N . CYS A 1 80 ? 5.778 -8.068 -8.035 1.00 96.56 80 CYS A N 1
ATOM 667 C CA . CYS A 1 80 ? 6.914 -7.155 -7.925 1.00 96.56 80 CYS A CA 1
ATOM 668 C C . CYS A 1 80 ? 7.927 -7.647 -6.886 1.00 96.56 80 CYS A C 1
ATOM 670 O O . CYS A 1 80 ? 9.106 -7.761 -7.203 1.00 96.56 80 CYS A O 1
ATOM 672 N N . LEU A 1 81 ? 7.460 -8.030 -5.694 1.00 94.25 81 LEU A N 1
ATOM 673 C CA . LEU A 1 81 ? 8.310 -8.560 -4.627 1.00 94.25 81 LEU A CA 1
ATOM 674 C C . LEU A 1 81 ? 9.040 -9.843 -5.061 1.00 94.25 81 LEU A C 1
ATOM 676 O O . LEU A 1 81 ? 10.242 -9.966 -4.865 1.00 94.25 81 LEU A O 1
ATOM 680 N N . LYS A 1 82 ? 8.342 -10.788 -5.703 1.00 95.44 82 LYS A N 1
ATOM 681 C CA . LYS A 1 82 ? 8.959 -12.029 -6.212 1.00 95.44 82 LYS A CA 1
ATOM 682 C C . LYS A 1 82 ? 9.953 -11.793 -7.349 1.00 95.44 82 LYS A C 1
ATOM 684 O O . LYS A 1 82 ? 10.878 -12.577 -7.511 1.00 95.44 82 LYS A O 1
ATOM 689 N N . SER A 1 83 ? 9.747 -10.738 -8.132 1.00 97.12 83 SER A N 1
ATOM 690 C CA . SER A 1 83 ? 10.555 -10.403 -9.313 1.00 97.12 83 SER A CA 1
ATOM 691 C C . SER A 1 83 ? 11.639 -9.366 -9.010 1.00 97.12 83 SER A C 1
ATOM 693 O O . SER A 1 83 ? 12.103 -8.693 -9.924 1.00 97.12 83 SER A O 1
ATOM 695 N N . THR A 1 84 ? 11.980 -9.176 -7.731 1.00 96.44 84 THR A N 1
ATOM 696 C CA . THR A 1 84 ? 12.995 -8.219 -7.263 1.00 96.44 84 THR A CA 1
ATOM 697 C C . THR A 1 84 ? 12.758 -6.763 -7.678 1.00 96.44 84 THR A C 1
ATOM 699 O O . THR A 1 84 ? 13.685 -5.964 -7.766 1.00 96.44 84 THR A O 1
ATOM 702 N N . LEU A 1 85 ? 11.499 -6.391 -7.924 1.00 96.81 85 LEU A N 1
ATOM 703 C CA . LEU A 1 85 ? 11.085 -5.026 -8.240 1.00 96.81 85 LEU A CA 1
ATOM 704 C C . LEU A 1 85 ? 10.669 -4.309 -6.946 1.00 96.81 85 LEU A C 1
ATOM 706 O O . LEU A 1 85 ? 9.481 -4.152 -6.653 1.00 96.81 85 LEU A O 1
ATOM 710 N N . TRP A 1 86 ? 11.656 -3.890 -6.155 1.00 95.62 86 TRP A N 1
ATOM 711 C CA . TRP A 1 86 ? 11.455 -3.380 -4.791 1.00 95.62 86 TRP A CA 1
ATOM 712 C C . TRP A 1 86 ? 10.657 -2.081 -4.737 1.00 95.62 86 TRP A C 1
ATOM 714 O O . TRP A 1 86 ? 9.640 -2.010 -4.050 1.00 95.62 86 TRP A O 1
ATOM 724 N N . LYS A 1 87 ? 11.060 -1.078 -5.521 1.00 93.94 87 LYS A N 1
ATOM 725 C CA . LYS A 1 87 ? 10.394 0.229 -5.578 1.00 93.94 87 LYS A CA 1
ATOM 726 C C . LYS A 1 87 ? 8.888 0.133 -5.883 1.00 93.94 87 LYS A C 1
ATOM 728 O O . LYS A 1 87 ? 8.098 0.645 -5.089 1.00 93.94 87 LYS A O 1
ATOM 733 N N . PRO A 1 88 ? 8.437 -0.532 -6.967 1.00 95.56 88 PRO A N 1
ATOM 734 C CA . PRO A 1 88 ? 7.005 -0.663 -7.222 1.00 95.56 88 PRO A CA 1
ATOM 735 C C . PRO A 1 88 ? 6.294 -1.534 -6.180 1.00 95.56 88 PRO A C 1
ATOM 737 O O . PRO A 1 88 ? 5.155 -1.226 -5.840 1.00 95.56 88 PRO A O 1
ATOM 740 N N . ALA A 1 89 ? 6.940 -2.568 -5.622 1.00 96.19 89 ALA A N 1
ATOM 741 C CA . ALA A 1 89 ? 6.348 -3.347 -4.531 1.00 96.19 89 ALA A CA 1
ATOM 742 C C . ALA A 1 89 ? 6.047 -2.461 -3.310 1.00 96.19 89 ALA A C 1
ATOM 744 O O . ALA A 1 89 ? 4.934 -2.488 -2.791 1.00 96.19 89 ALA A O 1
ATOM 745 N N . ILE A 1 90 ? 7.013 -1.633 -2.905 1.00 95.00 90 ILE A N 1
ATOM 746 C CA . ILE A 1 90 ? 6.899 -0.685 -1.790 1.00 95.00 90 ILE A CA 1
ATOM 747 C C . ILE A 1 90 ? 5.752 0.303 -2.022 1.00 95.00 90 ILE A C 1
ATOM 749 O O . ILE A 1 90 ? 4.890 0.463 -1.158 1.00 95.00 90 ILE A O 1
ATOM 753 N N . ILE A 1 91 ? 5.697 0.923 -3.205 1.00 95.00 91 ILE A N 1
ATOM 754 C CA . ILE A 1 91 ? 4.648 1.894 -3.550 1.00 95.00 91 ILE A CA 1
ATOM 755 C C . ILE A 1 91 ? 3.260 1.238 -3.508 1.00 95.00 91 ILE A C 1
ATOM 757 O O . ILE A 1 91 ? 2.318 1.815 -2.956 1.00 95.00 91 ILE A O 1
ATOM 761 N N . LEU A 1 92 ? 3.124 0.024 -4.053 1.00 95.75 92 LEU A N 1
ATOM 762 C CA . LEU A 1 92 ? 1.854 -0.701 -4.064 1.00 95.75 92 LEU A CA 1
ATOM 763 C C . LEU A 1 92 ? 1.417 -1.110 -2.652 1.00 95.75 92 LEU A C 1
ATOM 765 O O . LEU A 1 92 ? 0.274 -0.849 -2.285 1.00 95.75 92 LEU A O 1
ATOM 769 N N . TYR A 1 93 ? 2.305 -1.688 -1.834 1.00 95.81 93 TYR A N 1
ATOM 770 C CA . TYR A 1 93 ? 1.965 -2.036 -0.450 1.00 95.81 93 TYR A CA 1
ATOM 771 C C . TYR A 1 93 ? 1.596 -0.804 0.377 1.00 95.81 93 TYR A C 1
ATOM 773 O O . TYR A 1 93 ? 0.609 -0.849 1.110 1.00 95.81 93 TYR A O 1
ATOM 781 N N . GLY A 1 94 ? 2.311 0.313 0.211 1.00 95.06 94 GLY A N 1
ATOM 782 C CA . GLY A 1 94 ? 1.961 1.563 0.882 1.00 95.06 94 GLY A CA 1
ATOM 783 C C . GLY A 1 94 ? 0.582 2.090 0.484 1.00 95.06 94 GLY A C 1
ATOM 784 O O . GLY A 1 94 ? -0.197 2.486 1.348 1.00 95.06 94 GLY A O 1
ATOM 785 N N . SER A 1 95 ? 0.241 2.003 -0.804 1.00 95.19 95 SER A N 1
ATOM 786 C CA . SER A 1 95 ? -1.073 2.417 -1.316 1.00 95.19 95 SER A CA 1
ATOM 787 C C . SER A 1 95 ? -2.210 1.522 -0.803 1.00 95.19 95 SER A C 1
ATOM 789 O O . SER A 1 95 ? -3.284 2.017 -0.471 1.00 95.19 95 SER A O 1
ATOM 791 N N . ILE A 1 96 ? -1.974 0.209 -0.687 1.00 96.06 96 ILE A N 1
ATOM 792 C CA . ILE A 1 96 ? -2.940 -0.748 -0.121 1.00 96.06 96 ILE A CA 1
ATOM 793 C C . ILE A 1 96 ? -3.217 -0.426 1.350 1.00 96.06 96 ILE A C 1
ATOM 795 O O . ILE A 1 96 ? -4.375 -0.361 1.757 1.00 96.06 96 ILE A O 1
ATOM 799 N N . ILE A 1 97 ? -2.164 -0.197 2.138 1.00 95.50 97 ILE A N 1
ATOM 800 C CA . ILE A 1 97 ? -2.277 0.139 3.563 1.00 95.50 97 ILE A CA 1
ATOM 801 C C . ILE A 1 97 ? -3.070 1.434 3.749 1.00 95.50 97 ILE A C 1
ATOM 803 O O . ILE A 1 97 ? -4.005 1.475 4.549 1.00 95.50 97 ILE A O 1
ATOM 807 N N . GLU A 1 98 ? -2.739 2.472 2.981 1.00 95.31 98 GLU A N 1
ATOM 808 C CA . GLU A 1 98 ? -3.474 3.737 2.988 1.00 95.31 98 GLU A CA 1
ATOM 809 C C . GLU A 1 98 ? -4.958 3.533 2.680 1.00 95.31 98 GLU A C 1
ATOM 811 O O . GLU A 1 98 ? -5.816 4.017 3.418 1.00 95.31 98 GLU A O 1
ATOM 816 N N . ALA A 1 99 ? -5.263 2.812 1.603 1.00 95.81 99 ALA A N 1
ATOM 817 C CA . ALA A 1 99 ? -6.630 2.593 1.160 1.00 95.81 99 ALA A CA 1
ATOM 818 C C . ALA A 1 99 ? -7.464 1.840 2.211 1.00 95.81 99 ALA A C 1
ATOM 820 O O . ALA A 1 99 ? -8.595 2.237 2.488 1.00 95.81 99 ALA A O 1
ATOM 821 N N . ILE A 1 100 ? -6.894 0.813 2.856 1.00 95.88 100 ILE A N 1
ATOM 822 C CA . ILE A 1 100 ? -7.552 0.092 3.957 1.00 95.88 100 ILE A CA 1
ATOM 823 C C . ILE A 1 100 ? -7.849 1.036 5.126 1.00 95.88 100 ILE A C 1
ATOM 825 O O . ILE A 1 100 ? -8.966 1.049 5.645 1.00 95.88 100 ILE A O 1
ATOM 829 N N . LEU A 1 101 ? -6.863 1.831 5.550 1.00 95.25 101 LEU A N 1
ATOM 830 C CA . LEU A 1 101 ? -7.034 2.728 6.691 1.00 95.25 101 LEU A CA 1
ATOM 831 C C . LEU A 1 101 ? -8.054 3.825 6.401 1.00 95.25 101 LEU A C 1
ATOM 833 O O . LEU A 1 101 ? -8.879 4.129 7.262 1.00 95.25 101 LEU A O 1
ATOM 837 N N . ARG A 1 102 ? -8.047 4.388 5.192 1.00 95.38 102 ARG A N 1
ATOM 838 C CA . ARG A 1 102 ? -9.030 5.391 4.771 1.00 95.38 102 ARG A CA 1
ATOM 839 C C . ARG A 1 102 ? -10.443 4.828 4.729 1.00 95.38 102 ARG A C 1
ATOM 841 O O . ARG A 1 102 ? -11.347 5.488 5.227 1.00 95.38 102 ARG A O 1
ATOM 848 N N . GLU A 1 103 ? -10.626 3.604 4.236 1.00 95.31 103 GLU A N 1
ATOM 849 C CA . GLU A 1 103 ? -11.929 2.927 4.263 1.00 95.31 103 GLU A CA 1
ATOM 850 C C . GLU A 1 103 ? -12.420 2.717 5.705 1.00 95.31 103 GLU A C 1
ATOM 852 O O . GLU A 1 103 ? -13.570 3.002 6.035 1.00 95.31 103 GLU A O 1
ATOM 857 N N . LYS A 1 104 ? -11.543 2.267 6.610 1.00 94.44 104 LYS A N 1
ATOM 858 C CA . LYS A 1 104 ? -11.923 1.983 8.005 1.00 94.44 104 LYS A CA 1
ATOM 859 C C . LYS A 1 104 ? -12.130 3.229 8.860 1.00 94.44 104 LYS A C 1
ATOM 861 O O . LYS A 1 104 ? -12.847 3.175 9.854 1.00 94.44 104 LYS A O 1
ATOM 866 N N . THR A 1 105 ? -11.516 4.347 8.492 1.00 95.19 105 THR A N 1
ATOM 867 C CA . THR A 1 105 ? -11.601 5.600 9.257 1.00 95.19 105 THR A CA 1
ATOM 868 C C . THR A 1 105 ? -12.474 6.661 8.593 1.00 95.19 105 THR A C 1
ATOM 870 O O . THR A 1 105 ? -12.798 7.660 9.243 1.00 95.19 105 THR A O 1
ATOM 873 N N . GLN A 1 106 ? -12.901 6.437 7.346 1.00 94.00 106 GLN A N 1
ATOM 874 C CA . GLN A 1 106 ? -13.703 7.357 6.537 1.00 94.00 106 GLN A CA 1
ATOM 875 C C . GLN A 1 106 ? -13.032 8.734 6.400 1.00 94.00 106 GLN A C 1
ATOM 877 O O . GLN A 1 106 ? -13.644 9.778 6.625 1.00 94.00 106 GLN A O 1
ATOM 882 N N . THR A 1 107 ? -11.733 8.737 6.088 1.00 94.25 107 THR A N 1
ATOM 883 C CA . THR A 1 107 ? -10.918 9.952 5.927 1.00 94.25 107 THR A CA 1
ATOM 884 C C . THR A 1 107 ? -10.430 10.133 4.489 1.00 94.25 107 THR A C 1
ATOM 886 O O . THR A 1 107 ? -10.269 9.187 3.710 1.00 94.25 107 THR A O 1
ATOM 889 N N . LYS A 1 108 ? -10.183 11.395 4.121 1.00 90.81 108 LYS A N 1
ATOM 890 C CA . LYS A 1 108 ? -9.667 11.758 2.794 1.00 90.81 108 LYS A CA 1
ATOM 891 C C . LYS A 1 108 ? -8.147 11.652 2.708 1.00 90.81 108 LYS A C 1
ATOM 893 O O . LYS A 1 108 ? -7.641 11.216 1.681 1.00 90.81 108 LYS A O 1
ATOM 898 N N . ASP A 1 109 ? -7.451 11.986 3.787 1.00 92.25 109 ASP A N 1
ATOM 899 C CA . ASP A 1 109 ? -5.994 12.075 3.805 1.00 92.25 109 ASP A CA 1
ATOM 900 C C . ASP A 1 109 ? -5.367 10.918 4.576 1.00 92.25 109 ASP A C 1
ATOM 902 O O . ASP A 1 109 ? -5.895 10.466 5.596 1.00 92.25 109 ASP A O 1
ATOM 906 N N . PHE A 1 110 ? -4.204 10.458 4.109 1.00 92.56 110 PHE A N 1
ATOM 907 C CA . PHE A 1 110 ? -3.520 9.318 4.716 1.00 92.56 110 PHE A CA 1
ATOM 908 C C . PHE A 1 110 ? -3.101 9.599 6.166 1.00 92.56 110 PHE A C 1
ATOM 910 O O . PHE A 1 110 ? -3.339 8.774 7.040 1.00 92.56 110 PHE A O 1
ATOM 917 N N . ILE A 1 111 ? -2.553 10.786 6.449 1.00 93.25 111 ILE A N 1
ATOM 918 C CA . ILE A 1 111 ? -2.119 11.169 7.805 1.00 93.25 111 ILE A CA 1
ATOM 919 C C . ILE A 1 111 ? -3.304 11.122 8.774 1.00 93.25 111 ILE A C 1
ATOM 921 O O . ILE A 1 111 ? -3.250 10.444 9.798 1.00 93.25 111 ILE A O 1
ATOM 925 N N . SER A 1 112 ? -4.419 11.751 8.397 1.00 95.00 112 SER A N 1
ATOM 926 C CA . SER A 1 112 ? -5.642 11.732 9.198 1.00 95.00 112 SER A CA 1
ATOM 927 C C . SER A 1 112 ? -6.201 10.317 9.369 1.00 95.00 112 SER A C 1
ATOM 929 O O . SER A 1 112 ? -6.755 10.008 10.422 1.00 95.00 112 SER A O 1
ATOM 931 N N . ALA A 1 113 ? -6.049 9.441 8.367 1.00 95.69 113 ALA A N 1
ATOM 932 C CA . ALA A 1 113 ? -6.413 8.030 8.483 1.00 95.69 113 ALA A CA 1
ATOM 933 C C . ALA A 1 113 ? -5.578 7.310 9.551 1.00 95.69 113 ALA A C 1
ATOM 935 O O . ALA A 1 113 ? -6.138 6.600 10.381 1.00 95.69 113 ALA A O 1
ATOM 936 N N . ILE A 1 114 ? -4.258 7.516 9.563 1.00 94.69 114 ILE A N 1
ATOM 937 C CA . ILE A 1 114 ? -3.347 6.896 10.535 1.00 94.69 114 ILE A CA 1
ATOM 938 C C . ILE A 1 114 ? -3.678 7.376 11.954 1.00 94.69 114 ILE A C 1
ATOM 940 O O . ILE A 1 114 ? -3.870 6.561 12.857 1.00 94.69 114 ILE A O 1
ATOM 944 N N . GLU A 1 115 ? -3.812 8.690 12.149 1.00 95.31 115 GLU A N 1
ATOM 945 C CA . GLU A 1 115 ? -4.144 9.272 13.454 1.00 95.31 115 GLU A CA 1
ATOM 946 C C . GLU A 1 115 ? -5.498 8.789 13.974 1.00 95.31 115 GLU A C 1
ATOM 948 O O . GLU A 1 115 ? -5.629 8.423 15.143 1.00 95.31 115 GLU A O 1
ATOM 953 N N . LYS A 1 116 ? -6.521 8.769 13.112 1.00 96.38 116 LYS A N 1
ATOM 954 C CA . LYS A 1 116 ? -7.860 8.313 13.491 1.00 96.38 116 LYS A CA 1
ATOM 955 C C . LYS A 1 116 ? -7.881 6.811 13.762 1.00 96.38 116 LYS A C 1
ATOM 957 O O . LYS A 1 116 ? -8.544 6.385 14.702 1.00 96.38 116 LYS A O 1
ATOM 962 N N . ALA A 1 117 ? -7.128 6.014 13.003 1.00 95.19 117 ALA A N 1
ATOM 963 C CA . ALA A 1 117 ? -6.988 4.584 13.253 1.00 95.19 117 ALA A CA 1
ATOM 964 C C . ALA A 1 117 ? -6.340 4.312 14.615 1.00 95.19 117 ALA A C 1
ATOM 966 O O . ALA A 1 117 ? -6.813 3.444 15.347 1.00 95.19 117 ALA A O 1
ATOM 967 N N . TYR A 1 118 ? -5.313 5.082 14.981 1.00 95.62 118 TYR A N 1
ATOM 968 C CA . TYR A 1 118 ? -4.673 4.981 16.290 1.00 95.62 118 TYR A CA 1
ATOM 969 C C . TYR A 1 118 ? -5.611 5.409 17.427 1.00 95.62 118 TYR A C 1
ATOM 971 O O . TYR A 1 118 ? -5.816 4.652 18.374 1.00 95.62 118 TYR A O 1
ATOM 979 N N . LYS A 1 119 ? -6.272 6.568 17.299 1.00 95.56 119 LYS A N 1
ATOM 980 C CA . LYS A 1 119 ? -7.253 7.060 18.289 1.00 95.56 119 LYS A CA 1
ATOM 981 C C . LYS A 1 119 ? -8.402 6.074 18.511 1.00 95.56 119 LYS A C 1
ATOM 983 O O . LYS A 1 119 ? -8.810 5.850 19.647 1.00 95.56 119 LYS A O 1
ATOM 988 N N . ASN A 1 120 ? -8.876 5.439 17.441 1.00 94.44 120 ASN A N 1
ATOM 989 C CA . ASN A 1 120 ? -9.933 4.430 17.487 1.00 94.44 120 ASN A CA 1
ATOM 990 C C . ASN A 1 120 ? -9.430 3.038 17.912 1.00 94.44 120 ASN A C 1
ATOM 992 O O . ASN A 1 120 ? -10.209 2.087 17.894 1.00 94.44 120 ASN A O 1
ATOM 996 N N . ARG A 1 121 ? -8.143 2.897 18.266 1.00 92.56 121 ARG A N 1
ATOM 997 C CA . ARG A 1 121 ? -7.492 1.630 18.642 1.00 92.56 121 ARG A CA 1
ATOM 998 C C . ARG A 1 121 ? -7.607 0.532 17.577 1.00 92.56 121 ARG A C 1
ATOM 1000 O O . ARG A 1 121 ? -7.560 -0.652 17.895 1.00 92.56 121 ARG A O 1
ATOM 1007 N N . LEU A 1 122 ? -7.735 0.918 16.305 1.00 92.12 122 LEU A N 1
ATOM 1008 C CA . LEU A 1 122 ? -7.703 -0.015 15.174 1.00 92.12 122 LEU A CA 1
ATOM 1009 C C . LEU A 1 122 ? -6.281 -0.526 14.916 1.00 92.12 122 LEU A C 1
ATOM 1011 O O . LEU A 1 122 ? -6.101 -1.630 14.408 1.00 92.12 122 LEU A O 1
ATOM 1015 N N . ILE A 1 123 ? -5.279 0.278 15.270 1.00 92.69 123 ILE A N 1
ATOM 1016 C CA . ILE A 1 123 ? -3.858 -0.062 15.195 1.00 92.69 123 ILE A CA 1
ATOM 1017 C C . ILE A 1 123 ? -3.179 0.218 16.539 1.00 92.69 123 ILE A C 1
ATOM 1019 O O . ILE A 1 123 ? -3.617 1.093 17.289 1.00 92.69 123 ILE A O 1
ATOM 1023 N N . SER A 1 124 ? -2.122 -0.530 16.851 1.00 91.75 124 SER A N 1
ATOM 1024 C CA . SER A 1 124 ? -1.284 -0.287 18.029 1.00 91.75 124 SER A CA 1
ATOM 1025 C C . SER A 1 124 ? -0.357 0.912 17.815 1.00 91.75 124 SER A C 1
ATOM 1027 O O . SER A 1 124 ? -0.135 1.355 16.690 1.00 91.75 124 SER A O 1
ATOM 1029 N N . GLU A 1 125 ? 0.254 1.405 18.890 1.00 91.94 125 GLU A N 1
ATOM 1030 C CA . GLU A 1 125 ? 1.291 2.445 18.820 1.00 91.94 125 GLU A CA 1
ATOM 1031 C C . GLU A 1 125 ? 2.491 2.004 17.963 1.00 91.94 125 GLU A C 1
ATOM 1033 O O . GLU A 1 125 ? 2.984 2.737 17.106 1.00 91.94 125 GLU A O 1
ATOM 1038 N N . THR A 1 126 ? 2.912 0.746 18.109 1.00 89.75 126 THR A N 1
ATOM 1039 C CA . THR A 1 126 ? 3.989 0.167 17.295 1.00 89.75 126 THR A CA 1
ATOM 1040 C C . THR A 1 126 ? 3.650 0.140 15.804 1.00 89.75 126 THR A C 1
ATOM 1042 O O . THR A 1 126 ? 4.516 0.391 14.968 1.00 89.75 126 THR A O 1
ATOM 1045 N N . GLU A 1 127 ? 2.397 -0.144 15.446 1.00 90.62 127 GLU A N 1
ATOM 1046 C CA . GLU A 1 127 ? 1.923 -0.092 14.063 1.00 90.62 127 GLU A CA 1
ATOM 1047 C C . GLU A 1 127 ? 1.790 1.342 13.564 1.00 90.62 127 GLU A C 1
ATOM 1049 O O . GLU A 1 127 ? 2.165 1.611 12.428 1.00 90.62 127 GLU A O 1
ATOM 1054 N N . TYR A 1 128 ? 1.320 2.265 14.406 1.00 92.12 128 TYR A N 1
ATOM 1055 C CA . TYR A 1 128 ? 1.242 3.687 14.087 1.00 92.12 128 TYR A CA 1
ATOM 1056 C C . TYR A 1 128 ? 2.596 4.213 13.603 1.00 92.12 128 TYR A C 1
ATOM 1058 O O . TYR A 1 128 ? 2.683 4.729 12.490 1.00 92.12 128 TYR A O 1
ATOM 1066 N N . HIS A 1 129 ? 3.670 3.993 14.368 1.00 90.62 129 HIS A N 1
ATOM 1067 C CA . HIS A 1 129 ? 5.008 4.447 13.980 1.00 90.62 129 HIS A CA 1
ATOM 1068 C C . HIS A 1 129 ? 5.511 3.781 12.696 1.00 90.62 129 HIS A C 1
ATOM 1070 O O . HIS A 1 129 ? 6.070 4.451 11.829 1.00 90.62 129 HIS A O 1
ATOM 1076 N N . LYS A 1 130 ? 5.267 2.476 12.534 1.00 89.56 130 LYS A N 1
ATOM 1077 C CA . LYS A 1 130 ? 5.644 1.747 11.316 1.00 89.56 130 LYS A CA 1
ATOM 1078 C C . LYS A 1 130 ? 4.916 2.280 10.083 1.00 89.56 130 LYS A C 1
ATOM 1080 O O . LYS A 1 130 ? 5.547 2.522 9.062 1.00 89.56 130 LYS A O 1
ATOM 1085 N N . ILE A 1 131 ? 3.604 2.481 10.171 1.00 90.94 131 ILE A N 1
ATOM 1086 C CA . ILE A 1 131 ? 2.773 2.967 9.062 1.00 90.94 131 ILE A CA 1
ATOM 1087 C C . ILE A 1 131 ? 3.087 4.431 8.751 1.00 90.94 131 ILE A C 1
ATOM 1089 O O . ILE A 1 131 ? 3.067 4.827 7.587 1.00 90.94 131 ILE A O 1
ATOM 1093 N N . TYR A 1 132 ? 3.436 5.228 9.760 1.00 89.44 132 TYR A N 1
ATOM 1094 C CA . TYR A 1 132 ? 3.831 6.616 9.555 1.00 89.44 132 TYR A CA 1
ATOM 1095 C C . TYR A 1 132 ? 5.038 6.735 8.611 1.00 89.44 132 TYR A C 1
ATOM 1097 O O . TYR A 1 132 ? 5.030 7.587 7.726 1.00 89.44 132 TYR A O 1
ATOM 1105 N N . LEU A 1 133 ? 6.013 5.821 8.704 1.00 86.31 133 LEU A N 1
ATOM 1106 C CA . LEU A 1 133 ? 7.149 5.752 7.772 1.00 86.31 133 LEU A CA 1
ATOM 1107 C C . LEU A 1 133 ? 6.712 5.418 6.332 1.00 86.31 133 LEU A C 1
ATOM 1109 O O . LEU A 1 133 ? 7.255 5.950 5.365 1.00 86.31 133 LEU A O 1
ATOM 1113 N N . ILE A 1 134 ? 5.691 4.571 6.166 1.00 86.38 134 ILE A N 1
ATOM 1114 C CA . ILE A 1 134 ? 5.173 4.129 4.854 1.00 86.38 134 ILE A CA 1
ATOM 1115 C C . ILE A 1 134 ? 4.662 5.302 4.009 1.00 86.38 134 ILE A C 1
ATOM 1117 O O . ILE A 1 134 ? 4.777 5.276 2.779 1.00 86.38 134 ILE A O 1
ATOM 1121 N N . LYS A 1 135 ? 4.146 6.355 4.654 1.00 85.06 135 LYS A N 1
ATOM 1122 C CA . LYS A 1 135 ? 3.727 7.600 3.992 1.00 85.06 135 LYS A CA 1
ATOM 1123 C C . LYS A 1 135 ? 4.819 8.159 3.085 1.00 85.06 135 LYS A C 1
ATOM 1125 O O . LYS A 1 135 ? 4.521 8.625 1.983 1.00 85.06 135 LYS A O 1
ATOM 1130 N N . ASP A 1 136 ? 6.068 8.130 3.531 1.00 85.75 136 ASP A N 1
ATOM 1131 C CA . ASP A 1 136 ? 7.168 8.719 2.778 1.00 85.75 136 ASP A CA 1
ATOM 1132 C C . ASP A 1 136 ? 7.622 7.801 1.643 1.00 85.75 136 ASP A C 1
ATOM 1134 O O . ASP A 1 136 ? 7.790 8.273 0.515 1.00 85.75 136 ASP A O 1
ATOM 1138 N N . PHE A 1 137 ? 7.622 6.487 1.875 1.00 87.06 137 PHE A N 1
ATOM 1139 C CA . PHE A 1 137 ? 7.922 5.479 0.858 1.00 87.06 137 PHE A CA 1
ATOM 1140 C C . PHE A 1 137 ? 6.974 5.501 -0.351 1.00 87.06 137 PHE A C 1
ATOM 1142 O O . PHE A 1 137 ? 7.422 5.356 -1.488 1.00 87.06 137 PHE A O 1
ATOM 1149 N N . ARG A 1 138 ? 5.670 5.741 -0.152 1.00 85.50 138 ARG A N 1
ATOM 1150 C CA . ARG A 1 138 ? 4.698 5.869 -1.261 1.00 85.50 138 ARG A CA 1
ATOM 1151 C C . ARG A 1 138 ? 5.069 7.005 -2.220 1.00 85.50 138 ARG A C 1
ATOM 1153 O O . ARG A 1 138 ? 4.850 6.915 -3.427 1.00 85.50 138 ARG A O 1
ATOM 1160 N N . ASN A 1 139 ? 5.639 8.083 -1.687 1.00 86.00 139 ASN A N 1
ATOM 1161 C CA . ASN A 1 139 ? 5.979 9.264 -2.471 1.00 86.00 139 ASN A CA 1
ATOM 1162 C C . ASN A 1 139 ? 7.295 9.109 -3.256 1.00 86.00 139 ASN A C 1
ATOM 1164 O O . ASN A 1 139 ? 7.599 9.966 -4.085 1.00 86.00 139 ASN A O 1
ATOM 1168 N N . LEU A 1 140 ? 8.035 8.008 -3.069 1.00 88.62 140 LEU A N 1
ATOM 1169 C CA . LEU A 1 140 ? 9.243 7.693 -3.844 1.00 88.62 140 LEU A CA 1
ATOM 1170 C C . LEU A 1 140 ? 8.953 7.394 -5.320 1.00 88.62 140 LEU A C 1
ATOM 1172 O O . LEU A 1 140 ? 9.877 7.273 -6.121 1.00 88.62 140 LEU A O 1
ATOM 1176 N N . VAL A 1 141 ? 7.680 7.328 -5.726 1.00 87.69 141 VAL A N 1
ATOM 1177 C CA . VAL A 1 141 ? 7.303 7.367 -7.147 1.00 87.69 141 VAL A CA 1
ATOM 1178 C C . VAL A 1 141 ? 7.918 8.581 -7.863 1.00 87.69 141 VAL A C 1
ATOM 1180 O O . VAL A 1 141 ? 8.279 8.487 -9.035 1.00 87.69 141 VAL A O 1
ATOM 1183 N N . HIS A 1 142 ? 8.108 9.695 -7.150 1.00 89.06 142 HIS A N 1
ATOM 1184 C CA . HIS A 1 142 ? 8.762 10.891 -7.666 1.00 89.06 142 HIS A CA 1
ATOM 1185 C C . HIS A 1 142 ? 10.285 10.794 -7.511 1.00 89.06 142 HIS A C 1
ATOM 1187 O O . HIS A 1 142 ? 10.807 10.856 -6.401 1.00 89.06 142 HIS A O 1
ATOM 1193 N N . ILE A 1 143 ? 11.003 10.722 -8.636 1.00 88.75 143 ILE A N 1
ATOM 1194 C CA . ILE A 1 143 ? 12.474 10.590 -8.676 1.00 88.75 143 ILE A CA 1
ATOM 1195 C C . ILE A 1 143 ? 13.174 11.725 -7.910 1.00 88.75 143 ILE A C 1
ATOM 1197 O O . ILE A 1 143 ? 14.115 11.478 -7.169 1.00 88.75 143 ILE A O 1
ATOM 1201 N N . HIS A 1 144 ? 12.686 12.965 -8.025 1.00 89.69 144 HIS A N 1
ATOM 1202 C CA . HIS A 1 144 ? 13.253 14.101 -7.287 1.00 89.69 144 HIS A CA 1
ATOM 1203 C C . HIS A 1 144 ? 13.164 13.927 -5.769 1.00 89.69 144 HIS A C 1
ATOM 1205 O O . HIS A 1 144 ? 14.073 14.339 -5.058 1.00 89.69 144 HIS A O 1
ATOM 1211 N N . LYS A 1 145 ? 12.093 13.297 -5.273 1.00 87.25 145 LYS A N 1
ATOM 1212 C CA . LYS A 1 145 ? 11.946 13.029 -3.843 1.00 87.25 145 LYS A CA 1
ATOM 1213 C C . LYS A 1 145 ? 12.907 11.934 -3.389 1.00 87.25 145 LYS A C 1
ATOM 1215 O O . LYS A 1 145 ? 13.527 12.069 -2.348 1.00 87.25 145 LYS A O 1
ATOM 1220 N N . GLU A 1 146 ? 13.082 10.891 -4.192 1.00 86.62 146 GLU A N 1
ATOM 1221 C CA . GLU A 1 146 ? 14.091 9.858 -3.928 1.00 86.62 146 GLU A CA 1
ATOM 1222 C C . GLU A 1 146 ? 15.511 10.443 -3.876 1.00 86.62 146 GLU A C 1
ATOM 1224 O O . GLU A 1 146 ? 16.272 10.117 -2.969 1.00 86.62 146 GLU A O 1
ATOM 1229 N N . LEU A 1 147 ? 15.833 11.372 -4.782 1.00 88.81 147 LEU A N 1
ATOM 1230 C CA . LEU A 1 147 ? 17.116 12.078 -4.791 1.00 88.81 147 LEU A CA 1
ATOM 1231 C C . LEU A 1 147 ? 17.332 12.936 -3.532 1.00 88.81 147 LEU A C 1
ATOM 1233 O O . LEU A 1 147 ? 18.445 12.998 -3.022 1.00 88.81 147 LEU A O 1
ATOM 1237 N N . GLN A 1 148 ? 16.285 13.604 -3.039 1.00 89.94 148 GLN A N 1
ATOM 1238 C CA . GLN A 1 148 ? 16.357 14.456 -1.845 1.00 89.94 148 GLN A CA 1
ATOM 1239 C C . GLN A 1 148 ? 16.524 13.654 -0.554 1.00 89.94 148 GLN A C 1
ATOM 1241 O O . GLN A 1 148 ? 17.302 14.038 0.312 1.00 89.94 148 GLN A O 1
ATOM 1246 N N . GLU A 1 149 ? 15.779 12.558 -0.428 1.00 84.38 149 GLU A N 1
ATOM 1247 C CA . GLU A 1 149 ? 15.736 11.752 0.795 1.00 84.38 149 GLU A CA 1
ATOM 1248 C C . GLU A 1 149 ? 16.947 10.806 0.906 1.00 84.38 149 GLU A C 1
ATOM 1250 O O . GLU A 1 149 ? 17.215 10.276 1.981 1.00 84.38 149 GLU A O 1
ATOM 1255 N N . ASN A 1 150 ? 17.685 10.589 -0.193 1.00 84.50 150 ASN A N 1
ATOM 1256 C CA . ASN A 1 150 ? 18.857 9.708 -0.267 1.00 84.50 150 ASN A CA 1
ATOM 1257 C C . ASN A 1 150 ? 18.597 8.304 0.325 1.00 84.50 150 ASN A C 1
ATOM 1259 O O . ASN A 1 150 ? 19.438 7.719 1.009 1.00 84.50 150 ASN A O 1
ATOM 1263 N N . ILE A 1 151 ? 17.390 7.779 0.094 1.00 83.75 151 ILE A N 1
ATOM 1264 C CA . ILE A 1 151 ? 16.948 6.484 0.617 1.00 83.75 151 ILE A CA 1
ATOM 1265 C C . ILE A 1 151 ? 17.382 5.379 -0.340 1.00 83.75 151 ILE A C 1
ATOM 1267 O O . ILE A 1 151 ? 16.990 5.361 -1.507 1.00 83.75 151 ILE A O 1
ATOM 1271 N N . GLU A 1 152 ? 18.108 4.393 0.179 1.00 87.81 152 GLU A N 1
ATOM 1272 C CA . GLU A 1 152 ? 18.413 3.177 -0.566 1.00 87.81 152 GLU A CA 1
ATOM 1273 C C . GLU A 1 152 ? 17.207 2.226 -0.565 1.00 87.81 152 GLU A C 1
ATOM 1275 O O . GLU A 1 152 ? 16.795 1.682 0.466 1.00 87.81 152 GLU A O 1
ATOM 1280 N N . ILE A 1 153 ? 16.622 2.013 -1.745 1.00 89.62 153 ILE A N 1
ATOM 1281 C CA . ILE A 1 153 ? 15.501 1.091 -1.919 1.00 89.62 153 ILE A CA 1
ATOM 1282 C C . ILE A 1 153 ? 16.032 -0.338 -2.085 1.00 89.62 153 ILE A C 1
ATOM 1284 O O . ILE A 1 153 ? 16.563 -0.698 -3.135 1.00 89.62 153 ILE A O 1
ATOM 1288 N N . ASN A 1 154 ? 15.817 -1.179 -1.073 1.00 93.12 154 ASN A N 1
ATOM 1289 C CA . ASN A 1 154 ? 16.297 -2.561 -1.032 1.00 93.12 154 ASN A CA 1
ATOM 1290 C C . ASN A 1 154 ? 15.180 -3.580 -0.728 1.00 93.12 154 ASN A C 1
ATOM 1292 O O . ASN A 1 154 ? 14.006 -3.236 -0.540 1.00 93.12 154 ASN A O 1
ATOM 1296 N N . ASP A 1 155 ? 15.547 -4.862 -0.708 1.00 95.25 155 ASP A N 1
ATOM 1297 C CA . ASP A 1 155 ? 14.621 -5.968 -0.456 1.00 95.25 155 ASP A CA 1
ATOM 1298 C C . ASP A 1 155 ? 14.070 -5.954 0.980 1.00 95.25 155 ASP A C 1
ATOM 1300 O O . ASP A 1 155 ? 12.908 -6.308 1.191 1.00 95.25 155 ASP A O 1
ATOM 1304 N N . SER A 1 156 ? 14.874 -5.511 1.951 1.00 93.56 156 SER A N 1
ATOM 1305 C CA . SER A 1 156 ? 14.494 -5.386 3.360 1.00 93.56 156 SER A CA 1
ATOM 1306 C C . SER A 1 156 ? 13.291 -4.460 3.534 1.00 93.56 156 SER A C 1
ATOM 1308 O O . SER A 1 156 ? 12.297 -4.842 4.161 1.00 93.56 156 SER A O 1
ATOM 1310 N N . TRP A 1 157 ? 13.305 -3.287 2.889 1.00 92.12 157 TRP A N 1
ATOM 1311 C CA . TRP A 1 157 ? 12.160 -2.374 2.894 1.00 92.12 157 TRP A CA 1
ATOM 1312 C C . TRP A 1 157 ? 10.922 -2.987 2.239 1.00 92.12 157 TRP A C 1
ATOM 1314 O O . TRP A 1 157 ? 9.821 -2.900 2.787 1.00 92.12 157 TRP A O 1
ATOM 1324 N N . ALA A 1 158 ? 11.088 -3.655 1.096 1.00 94.31 158 ALA A N 1
ATOM 1325 C CA . ALA A 1 158 ? 9.973 -4.284 0.394 1.00 94.31 158 ALA A CA 1
ATOM 1326 C C . ALA A 1 158 ? 9.324 -5.416 1.214 1.00 94.31 158 ALA A C 1
ATOM 1328 O O . ALA A 1 158 ? 8.095 -5.507 1.264 1.00 94.31 158 ALA A O 1
ATOM 1329 N N . LYS A 1 159 ? 10.131 -6.244 1.889 1.00 95.06 159 LYS A N 1
ATOM 1330 C CA . LYS A 1 159 ? 9.663 -7.296 2.808 1.00 95.06 159 LYS A CA 1
ATOM 1331 C C . LYS A 1 159 ? 8.990 -6.704 4.045 1.00 95.06 159 LYS A C 1
ATOM 1333 O O . LYS A 1 159 ? 7.899 -7.133 4.397 1.00 95.06 159 LYS A O 1
ATOM 1338 N N . THR A 1 160 ? 9.570 -5.658 4.631 1.00 93.12 160 THR A N 1
ATOM 1339 C CA . THR A 1 160 ? 8.992 -4.971 5.795 1.00 93.12 160 THR A CA 1
ATOM 1340 C C . THR A 1 160 ? 7.603 -4.410 5.484 1.00 93.12 160 THR A C 1
ATOM 1342 O O . THR A 1 160 ? 6.665 -4.614 6.255 1.00 93.12 160 THR A O 1
ATOM 1345 N N . LEU A 1 161 ? 7.426 -3.741 4.338 1.00 93.75 161 LEU A N 1
ATOM 1346 C CA . LEU A 1 161 ? 6.110 -3.236 3.930 1.00 93.75 161 LEU A CA 1
ATOM 1347 C C . LEU A 1 161 ? 5.118 -4.361 3.620 1.00 93.75 161 LEU A C 1
ATOM 1349 O O . LEU A 1 161 ? 3.933 -4.220 3.924 1.00 93.75 161 LEU A O 1
ATOM 1353 N N . TYR A 1 162 ? 5.586 -5.468 3.038 1.00 95.06 162 TYR A N 1
ATOM 1354 C CA . TYR A 1 162 ? 4.764 -6.660 2.852 1.00 95.06 162 TYR A CA 1
ATOM 1355 C C . TYR A 1 162 ? 4.258 -7.205 4.194 1.00 95.06 162 TYR A C 1
ATOM 1357 O O . TYR A 1 162 ? 3.055 -7.410 4.341 1.00 95.06 162 TYR A O 1
ATOM 1365 N N . ASP A 1 163 ? 5.138 -7.365 5.182 1.00 93.94 163 ASP A N 1
ATOM 1366 C CA . ASP A 1 163 ? 4.783 -7.900 6.499 1.00 93.94 163 ASP A CA 1
ATOM 1367 C C . ASP A 1 163 ? 3.802 -6.985 7.245 1.00 93.94 163 ASP A C 1
ATOM 1369 O O . ASP A 1 163 ? 2.837 -7.459 7.850 1.00 93.94 163 ASP A O 1
ATOM 1373 N N . ILE A 1 164 ? 3.993 -5.663 7.162 1.00 93.19 164 ILE A N 1
ATOM 1374 C CA . ILE A 1 164 ? 3.051 -4.690 7.736 1.00 93.19 164 ILE A CA 1
ATOM 1375 C C . ILE A 1 164 ? 1.691 -4.785 7.034 1.00 93.19 164 ILE A C 1
ATOM 1377 O O . ILE A 1 164 ? 0.656 -4.813 7.700 1.00 93.19 164 ILE A O 1
ATOM 1381 N N . CYS A 1 165 ? 1.680 -4.871 5.701 1.00 94.62 165 CYS A N 1
ATOM 1382 C CA . CYS A 1 165 ? 0.454 -5.021 4.922 1.00 94.62 165 CYS A CA 1
ATOM 1383 C C . CYS A 1 165 ? -0.296 -6.309 5.302 1.00 94.62 165 CYS A C 1
ATOM 1385 O O . CYS A 1 165 ? -1.493 -6.263 5.582 1.00 94.62 165 CYS A O 1
ATOM 1387 N N . GLU A 1 166 ? 0.410 -7.437 5.412 1.00 93.19 166 GLU A N 1
ATOM 1388 C CA . GLU A 1 166 ? -0.152 -8.709 5.876 1.00 93.19 166 GLU A CA 1
ATOM 1389 C C . GLU A 1 166 ? -0.723 -8.614 7.290 1.00 93.19 166 GLU A C 1
ATOM 1391 O O . GLU A 1 166 ? -1.829 -9.098 7.537 1.00 93.19 166 GLU A O 1
ATOM 1396 N N . SER A 1 167 ? 0.006 -7.983 8.214 1.00 91.94 167 SER A N 1
ATOM 1397 C CA . SER A 1 167 ? -0.443 -7.782 9.596 1.00 91.94 167 SER A CA 1
ATOM 1398 C C . SER A 1 167 ? -1.765 -7.015 9.642 1.00 91.94 167 SER A C 1
ATOM 1400 O O . SER A 1 167 ? -2.707 -7.429 10.318 1.00 91.94 167 SER A O 1
ATOM 1402 N N . ILE A 1 168 ? -1.872 -5.938 8.861 1.00 92.69 168 ILE A N 1
ATOM 1403 C CA . ILE A 1 168 ? -3.079 -5.109 8.766 1.00 92.69 168 ILE A CA 1
ATOM 1404 C C . ILE A 1 168 ? -4.244 -5.889 8.148 1.00 92.69 168 ILE A C 1
ATOM 1406 O O . ILE A 1 168 ? -5.352 -5.874 8.684 1.00 92.69 168 ILE A O 1
ATOM 1410 N N . ILE A 1 169 ? -4.004 -6.601 7.045 1.00 93.62 169 ILE A N 1
ATOM 1411 C CA . ILE A 1 169 ? -5.023 -7.422 6.378 1.00 93.62 169 ILE A CA 1
ATOM 1412 C C . ILE A 1 169 ? -5.566 -8.489 7.331 1.00 93.62 169 ILE A C 1
ATOM 1414 O O . ILE A 1 169 ? -6.780 -8.654 7.439 1.00 93.62 169 ILE A O 1
ATOM 1418 N N . ARG A 1 170 ? -4.682 -9.204 8.037 1.00 91.44 170 ARG A N 1
ATOM 1419 C CA . ARG A 1 170 ? -5.077 -10.227 9.015 1.00 91.44 170 ARG A CA 1
ATOM 1420 C C . ARG A 1 170 ? -5.900 -9.620 10.141 1.00 91.44 170 ARG A C 1
ATOM 1422 O O . ARG A 1 170 ? -6.970 -10.134 10.437 1.00 91.44 170 ARG A O 1
ATOM 1429 N N . LYS A 1 171 ? -5.447 -8.494 10.696 1.00 90.06 171 LYS A N 1
ATOM 1430 C CA . LYS A 1 171 ? -6.141 -7.794 11.780 1.00 90.06 171 LYS A CA 1
ATOM 1431 C C . LYS A 1 171 ? -7.580 -7.426 11.421 1.00 90.06 171 LYS A C 1
ATOM 1433 O O . LYS A 1 171 ? -8.478 -7.636 12.226 1.00 90.06 171 LYS A O 1
ATOM 1438 N N . PHE A 1 172 ? -7.812 -6.876 10.230 1.00 91.19 172 PHE A N 1
ATOM 1439 C CA . PHE A 1 172 ? -9.158 -6.452 9.833 1.00 91.19 172 PHE A CA 1
ATOM 1440 C C . PHE A 1 172 ? -10.049 -7.586 9.330 1.00 91.19 172 PHE A C 1
ATOM 1442 O O . PHE A 1 172 ? -11.264 -7.409 9.259 1.00 91.19 172 PHE A O 1
ATOM 1449 N N . ARG A 1 173 ? -9.468 -8.733 8.972 1.00 88.12 173 ARG A N 1
ATOM 1450 C CA . ARG A 1 173 ? -10.225 -9.909 8.546 1.00 88.12 173 ARG A CA 1
ATOM 1451 C C . ARG A 1 173 ? -10.900 -10.640 9.716 1.00 88.12 173 ARG A C 1
ATOM 1453 O O . ARG A 1 173 ? -11.941 -11.251 9.474 1.00 88.12 173 ARG A O 1
ATOM 1460 N N . GLY A 1 174 ? -10.352 -10.534 10.929 1.00 73.25 174 GLY A N 1
ATOM 1461 C CA . GLY A 1 174 ? -10.759 -11.326 12.096 1.00 73.25 174 GLY A CA 1
ATOM 1462 C C . GLY A 1 174 ? -9.872 -12.545 12.256 1.00 73.25 174 GLY A C 1
ATOM 1463 O O . GLY A 1 174 ? -10.004 -13.474 11.426 1.00 73.25 174 GLY A O 1
#

pLDDT: mean 83.33, std 14.63, range [46.91, 97.12]

InterPro domains:
  IPR025285 Domain of unknown function DUF4145 [PF13643] (77-166)

Organism: NCBI:txid1802612